Protein AF-A0A1M3SZF2-F1 (afdb_monomer_lite)

Sequence (66 aa):
MDFPESYSLGIFHEWLRPDGTLRVTVSNCSSGVAKKPTLEARLDLRRLPLLLRTVSEQQEALAGPP

Foldseek 3Di:
DPDPFDKDKDWDPVQQDPQQKTFIWIDGPVVRDTDDRPDIDGDPVVCVVLVVDDPVSNCVVVVDDD

Structure (mmCIF, N/CA/C/O backbone):
data_AF-A0A1M3SZF2-F1
#
_entry.id   AF-A0A1M3SZF2-F1
#
loop_
_atom_site.group_PDB
_atom_site.id
_atom_site.type_symbol
_atom_site.label_atom_id
_atom_site.label_alt_id
_atom_site.label_comp_id
_atom_site.label_asym_id
_atom_site.label_entity_id
_atom_site.label_seq_id
_atom_site.pdbx_PDB_ins_code
_atom_site.Cartn_x
_atom_site.Cartn_y
_atom_site.Cartn_z
_atom_site.occupancy
_atom_site.B_iso_or_equiv
_atom_site.auth_seq_id
_atom_site.auth_comp_id
_atom_site.auth_asym_id
_atom_site.auth_atom_id
_atom_site.pdbx_PDB_model_num
ATOM 1 N N . MET A 1 1 ? 29.367 -14.231 -13.685 1.00 42.81 1 MET A N 1
ATOM 2 C CA . MET A 1 1 ? 28.628 -14.331 -12.413 1.00 42.81 1 MET A CA 1
ATOM 3 C C . MET A 1 1 ? 27.299 -13.651 -12.638 1.00 42.81 1 MET A C 1
ATOM 5 O O . MET A 1 1 ? 27.287 -12.439 -12.807 1.00 42.81 1 MET A O 1
ATOM 9 N N . ASP A 1 2 ? 26.220 -14.421 -12.718 1.00 61.66 2 ASP A N 1
ATOM 10 C CA . ASP A 1 2 ? 24.867 -13.874 -12.713 1.00 61.66 2 ASP A CA 1
ATOM 11 C C . ASP A 1 2 ? 24.585 -13.375 -11.295 1.00 61.66 2 ASP A C 1
ATOM 13 O O . ASP A 1 2 ? 24.500 -14.161 -10.350 1.00 61.66 2 ASP A O 1
ATOM 17 N N . PHE A 1 3 ? 24.559 -12.057 -11.110 1.00 58.78 3 PHE A N 1
ATOM 18 C CA . PHE A 1 3 ? 24.150 -11.483 -9.833 1.00 58.78 3 PHE A CA 1
ATOM 19 C C . PHE A 1 3 ? 22.674 -11.832 -9.605 1.00 58.78 3 PHE A C 1
ATOM 21 O O . PHE A 1 3 ? 21.879 -11.658 -10.533 1.00 58.78 3 PHE A O 1
ATOM 28 N N . PRO A 1 4 ? 22.276 -12.305 -8.408 1.00 69.00 4 PRO A N 1
ATOM 29 C CA . PRO A 1 4 ? 20.868 -12.529 -8.126 1.00 69.00 4 PRO A CA 1
ATOM 30 C C . PRO A 1 4 ? 20.129 -11.200 -8.275 1.00 69.00 4 PRO A C 1
ATOM 32 O O . PRO A 1 4 ? 20.529 -10.185 -7.697 1.00 69.00 4 PRO A O 1
ATOM 35 N N . GLU A 1 5 ? 19.077 -11.192 -9.091 1.00 70.00 5 GLU A N 1
ATOM 36 C CA . GLU A 1 5 ? 18.230 -10.019 -9.255 1.00 70.00 5 GLU A CA 1
ATOM 37 C C . GLU A 1 5 ? 17.681 -9.607 -7.886 1.00 70.00 5 GLU A C 1
ATOM 39 O O . GLU A 1 5 ? 17.009 -10.383 -7.204 1.00 70.00 5 GLU A O 1
ATOM 44 N N . SER A 1 6 ? 18.003 -8.386 -7.465 1.00 77.06 6 SER A N 1
ATOM 45 C CA . SER A 1 6 ? 17.518 -7.839 -6.205 1.00 77.06 6 SER A CA 1
ATOM 46 C C . SER A 1 6 ? 16.230 -7.073 -6.473 1.00 77.06 6 SER A C 1
ATOM 48 O O . SER A 1 6 ? 16.165 -6.257 -7.394 1.00 77.06 6 SER A O 1
ATOM 50 N N . TYR A 1 7 ? 15.197 -7.353 -5.686 1.00 74.75 7 TYR A N 1
ATOM 51 C CA . TYR A 1 7 ? 13.874 -6.760 -5.826 1.00 74.75 7 TYR A CA 1
ATOM 52 C C . TYR A 1 7 ? 13.484 -6.032 -4.544 1.00 74.75 7 TYR A C 1
ATOM 54 O O . TYR A 1 7 ? 13.767 -6.508 -3.446 1.00 74.75 7 TYR A O 1
ATOM 62 N N . SER A 1 8 ? 12.794 -4.901 -4.680 1.00 75.94 8 SER A N 1
ATOM 63 C CA . SER A 1 8 ? 12.209 -4.185 -3.546 1.00 75.94 8 SER A CA 1
ATOM 64 C C . SER A 1 8 ? 10.723 -3.904 -3.762 1.00 75.94 8 SER A C 1
ATOM 66 O O . SER A 1 8 ? 10.248 -3.779 -4.894 1.00 75.94 8 SER A O 1
ATOM 68 N N . LEU A 1 9 ? 9.987 -3.859 -2.650 1.00 76.69 9 LEU A N 1
ATOM 69 C CA . LEU A 1 9 ? 8.555 -3.579 -2.596 1.00 76.69 9 LEU A CA 1
ATOM 70 C C . LEU A 1 9 ? 8.351 -2.173 -2.036 1.00 76.69 9 LEU A C 1
ATOM 72 O O . LEU A 1 9 ? 8.727 -1.890 -0.900 1.00 76.69 9 LEU A O 1
ATOM 76 N N . GLY A 1 10 ? 7.751 -1.303 -2.844 1.00 72.88 10 GLY A N 1
ATOM 77 C CA . GLY A 1 10 ? 7.393 0.055 -2.454 1.00 72.88 10 GLY A CA 1
ATOM 78 C C . GLY A 1 10 ? 5.895 0.181 -2.204 1.00 72.88 10 GLY A C 1
ATOM 79 O O . GLY A 1 10 ? 5.088 -0.133 -3.085 1.00 72.88 10 GLY A O 1
ATOM 80 N N . ILE A 1 11 ? 5.539 0.676 -1.020 1.00 73.88 11 ILE A N 1
ATOM 81 C CA . ILE A 1 11 ? 4.184 1.107 -0.675 1.00 73.88 11 ILE A CA 1
ATOM 82 C C . ILE A 1 11 ? 4.203 2.629 -0.572 1.00 73.88 11 ILE A C 1
ATOM 84 O O . ILE A 1 11 ? 4.944 3.185 0.235 1.00 73.88 11 ILE A O 1
ATOM 88 N N . PHE A 1 12 ? 3.370 3.298 -1.364 1.00 69.00 12 PHE A N 1
ATOM 89 C CA . PHE A 1 12 ? 3.216 4.748 -1.316 1.00 69.00 12 PHE A CA 1
ATOM 90 C C . PHE A 1 12 ? 1.814 5.071 -0.810 1.00 69.00 12 PHE A C 1
ATOM 92 O O . PHE A 1 12 ? 0.830 4.496 -1.272 1.00 69.00 12 PHE A O 1
ATOM 99 N N . HIS A 1 13 ? 1.716 5.974 0.164 1.00 63.19 13 HIS A N 1
ATOM 100 C CA . HIS A 1 13 ? 0.447 6.318 0.815 1.00 63.19 13 HIS A CA 1
ATOM 101 C C . HIS A 1 13 ? -0.584 6.901 -0.169 1.00 63.19 13 HIS A C 1
ATOM 103 O O . HIS A 1 13 ? -1.780 6.680 -0.015 1.00 63.19 13 HIS A O 1
ATOM 109 N N . GLU A 1 14 ? -0.116 7.564 -1.229 1.00 68.06 14 GLU A N 1
ATOM 110 C CA . GLU A 1 14 ? -0.920 8.104 -2.336 1.00 68.06 14 GLU A CA 1
ATOM 111 C C . GLU A 1 14 ? -1.642 7.013 -3.145 1.00 68.06 14 GLU A C 1
ATOM 113 O O . GLU A 1 14 ? -2.525 7.298 -3.952 1.00 68.06 14 GLU A O 1
ATOM 118 N N . TRP A 1 15 ? -1.248 5.750 -2.968 1.00 69.06 15 TRP A N 1
ATOM 119 C CA . TRP A 1 15 ? -1.774 4.610 -3.713 1.00 69.06 15 TRP A CA 1
ATOM 120 C C . TRP A 1 15 ? -2.833 3.823 -2.942 1.00 69.06 15 TRP A C 1
ATOM 122 O O . TRP A 1 15 ? -3.291 2.783 -3.427 1.00 69.06 15 TRP A O 1
ATOM 132 N N . LEU A 1 16 ? -3.228 4.314 -1.763 1.00 74.88 16 LEU A N 1
ATOM 133 C CA . LEU A 1 16 ? -4.397 3.823 -1.055 1.00 74.88 16 LEU A CA 1
ATOM 134 C C . LEU A 1 16 ? -5.655 4.393 -1.714 1.00 74.88 16 LEU A C 1
ATOM 136 O O . LEU A 1 16 ? -5.927 5.592 -1.680 1.00 74.88 16 LEU A O 1
ATOM 140 N N . ARG A 1 17 ? -6.437 3.508 -2.318 1.00 76.19 17 ARG A N 1
ATOM 141 C CA . ARG A 1 17 ? -7.740 3.842 -2.877 1.00 76.19 17 ARG A CA 1
ATOM 142 C C . ARG A 1 17 ? -8.783 3.981 -1.765 1.00 76.19 17 ARG A C 1
ATOM 144 O O . ARG A 1 17 ? -8.673 3.310 -0.736 1.00 76.19 17 ARG A O 1
ATOM 151 N N . PRO A 1 18 ? -9.846 4.776 -1.988 1.00 74.25 18 PRO A N 1
ATOM 152 C CA . PRO A 1 18 ? -10.935 4.932 -1.019 1.00 74.25 18 PRO A CA 1
ATOM 153 C C . PRO A 1 18 ? -11.643 3.620 -0.647 1.00 74.25 18 PRO A C 1
ATOM 155 O O . PRO A 1 18 ? -12.245 3.525 0.416 1.00 74.25 18 PRO A O 1
ATOM 158 N N . ASP A 1 19 ? -11.562 2.600 -1.505 1.00 79.31 19 ASP A N 1
ATOM 159 C CA . ASP A 1 19 ? -12.120 1.262 -1.273 1.00 79.31 19 ASP A CA 1
ATOM 160 C C . ASP A 1 19 ? -11.223 0.356 -0.399 1.00 79.31 19 ASP A C 1
ATOM 162 O O . ASP A 1 19 ? -11.534 -0.821 -0.191 1.00 79.31 19 ASP A O 1
ATOM 166 N N . GLY A 1 20 ? -10.111 0.898 0.111 1.00 73.62 20 GL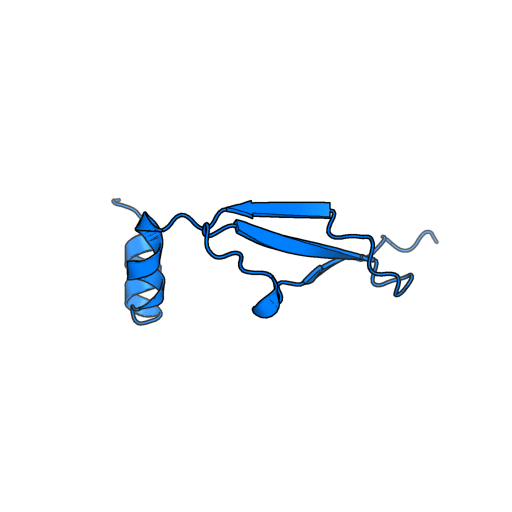Y A N 1
ATOM 167 C CA . GLY A 1 20 ? -9.123 0.178 0.909 1.00 73.62 20 GLY A CA 1
ATOM 168 C C . GLY A 1 20 ? -8.117 -0.620 0.078 1.00 73.62 20 GLY A C 1
ATOM 169 O O . GLY A 1 20 ? -7.322 -1.365 0.647 1.00 73.62 20 GLY A O 1
ATOM 170 N N . THR A 1 21 ? -8.117 -0.504 -1.250 1.00 79.12 21 THR A N 1
ATOM 171 C CA . THR A 1 21 ? -7.125 -1.171 -2.102 1.00 79.12 21 THR A CA 1
ATOM 172 C C . THR A 1 21 ? -5.819 -0.382 -2.120 1.00 79.12 21 THR A C 1
ATOM 174 O O . THR A 1 21 ? -5.790 0.794 -2.467 1.00 79.12 21 THR A O 1
ATOM 177 N N . LEU A 1 22 ? -4.720 -1.040 -1.783 1.00 77.56 22 LEU A N 1
ATOM 178 C CA . LEU A 1 22 ? -3.365 -0.516 -1.806 1.00 77.56 22 LEU A CA 1
ATOM 179 C C . LEU A 1 22 ? -2.628 -1.068 -3.031 1.00 77.56 22 LEU A C 1
ATOM 181 O O . LEU A 1 22 ? -2.499 -2.284 -3.194 1.00 77.56 22 LEU A O 1
ATOM 185 N N . ARG A 1 23 ? -2.106 -0.193 -3.892 1.00 75.06 23 ARG A N 1
ATOM 186 C CA . ARG A 1 23 ? -1.204 -0.646 -4.963 1.00 75.06 23 ARG A CA 1
ATOM 187 C C . ARG A 1 23 ? 0.204 -0.804 -4.426 1.00 75.06 23 ARG A C 1
ATOM 189 O O . ARG A 1 23 ? 0.656 -0.008 -3.609 1.00 75.06 23 ARG A O 1
ATOM 196 N N . VAL A 1 24 ? 0.895 -1.826 -4.909 1.00 77.19 24 VAL A N 1
ATOM 197 C CA . VAL A 1 24 ? 2.278 -2.113 -4.547 1.00 77.19 24 VAL A CA 1
ATOM 198 C C . VAL A 1 24 ? 3.096 -2.202 -5.824 1.00 77.19 24 VAL A C 1
ATOM 200 O O . VAL A 1 24 ? 2.700 -2.850 -6.798 1.00 77.19 24 VAL A O 1
ATOM 203 N N . THR A 1 25 ? 4.245 -1.532 -5.826 1.00 73.88 25 THR A N 1
ATOM 204 C CA . THR A 1 25 ? 5.165 -1.567 -6.963 1.00 73.88 25 THR A CA 1
ATOM 205 C C . THR A 1 25 ? 6.373 -2.411 -6.615 1.00 73.88 25 THR A C 1
ATOM 207 O O . THR A 1 25 ? 6.960 -2.264 -5.543 1.00 73.88 25 THR A O 1
ATOM 210 N N . VAL A 1 26 ? 6.734 -3.294 -7.542 1.00 75.69 26 VAL A N 1
ATOM 211 C CA . VAL A 1 26 ? 7.946 -4.104 -7.468 1.00 75.69 26 VAL A CA 1
ATOM 212 C C . VAL A 1 26 ? 8.993 -3.456 -8.365 1.00 75.69 26 VAL A C 1
ATOM 214 O O . VAL A 1 26 ? 8.791 -3.322 -9.575 1.00 75.69 26 VAL A O 1
ATOM 217 N N . SER A 1 27 ? 10.117 -3.053 -7.785 1.00 73.44 27 SER A N 1
ATOM 218 C CA . SER A 1 27 ? 11.264 -2.530 -8.527 1.00 73.44 27 SER A CA 1
ATOM 219 C C . SER A 1 27 ? 12.413 -3.529 -8.492 1.00 73.44 27 SER A C 1
ATOM 221 O O . SER A 1 27 ? 12.677 -4.160 -7.471 1.00 73.44 27 SER A O 1
ATOM 223 N N . ASN A 1 28 ? 13.091 -3.685 -9.629 1.00 77.69 28 ASN A N 1
ATOM 224 C CA . ASN A 1 28 ? 14.342 -4.430 -9.701 1.00 77.69 28 ASN A CA 1
ATOM 225 C C . ASN A 1 28 ? 15.489 -3.450 -9.405 1.00 77.69 28 ASN A C 1
ATOM 227 O O . ASN A 1 28 ? 15.752 -2.534 -10.190 1.00 77.69 28 ASN A O 1
ATOM 231 N N . CYS A 1 29 ? 16.154 -3.647 -8.269 1.00 68.56 29 CYS A N 1
ATOM 232 C CA . CYS A 1 29 ? 17.225 -2.805 -7.740 1.00 68.56 29 CYS A CA 1
ATOM 233 C C . CYS A 1 29 ? 18.456 -2.767 -8.656 1.00 68.56 29 CYS A C 1
ATOM 235 O O . CYS A 1 29 ? 19.193 -1.787 -8.643 1.00 68.56 29 CYS A O 1
ATOM 237 N N . SER A 1 30 ? 18.665 -3.805 -9.468 1.00 70.25 30 SER A N 1
ATOM 238 C CA . SER A 1 30 ? 19.789 -3.915 -10.403 1.00 70.25 30 SER A CA 1
ATOM 239 C C . SER A 1 30 ? 19.600 -3.048 -11.652 1.00 70.25 30 SER A C 1
ATOM 241 O O . SER A 1 30 ? 20.570 -2.559 -12.220 1.00 70.25 30 SER A O 1
ATOM 243 N N . SER A 1 31 ? 18.351 -2.862 -12.090 1.00 69.50 31 SER A N 1
ATOM 244 C CA . SER A 1 31 ? 18.011 -2.098 -13.304 1.00 69.50 31 SER A CA 1
ATOM 245 C C . SER A 1 31 ? 17.532 -0.670 -13.027 1.00 69.50 31 SER A C 1
ATOM 247 O O . SER A 1 31 ? 17.447 0.131 -13.953 1.00 69.50 31 SER A O 1
ATOM 249 N N . GLY A 1 32 ? 17.153 -0.355 -11.782 1.00 61.34 32 GLY A N 1
ATOM 250 C CA . GLY A 1 32 ? 16.538 0.927 -11.413 1.00 61.34 32 GLY A CA 1
ATOM 251 C C . GLY A 1 32 ? 15.154 1.167 -12.036 1.00 61.34 32 GLY A C 1
ATOM 252 O O . GLY A 1 32 ? 14.520 2.184 -11.765 1.00 61.34 32 GLY A O 1
ATOM 253 N N . VAL A 1 33 ? 14.653 0.235 -12.853 1.00 62.38 33 VAL A N 1
ATOM 254 C CA . VAL A 1 33 ? 13.354 0.345 -13.508 1.00 62.38 33 VAL A CA 1
ATOM 255 C C . VAL A 1 33 ? 12.279 -0.161 -12.553 1.00 62.38 33 VAL A C 1
ATOM 257 O O . VAL A 1 33 ? 12.170 -1.358 -12.267 1.00 62.38 33 VAL A O 1
ATOM 260 N N . ALA A 1 34 ? 11.445 0.760 -12.074 1.00 60.31 34 ALA A N 1
ATOM 261 C CA . ALA A 1 34 ? 10.167 0.406 -11.477 1.00 60.31 34 ALA A CA 1
ATOM 262 C C . ALA A 1 34 ? 9.270 -0.172 -12.581 1.00 60.31 34 ALA A C 1
ATOM 264 O O . ALA A 1 34 ? 8.911 0.522 -13.536 1.00 60.31 34 ALA A O 1
ATOM 265 N N . LYS A 1 35 ? 8.918 -1.458 -12.482 1.00 63.25 35 LYS A N 1
ATOM 266 C CA . LYS A 1 35 ? 7.880 -2.024 -13.350 1.00 63.25 35 LYS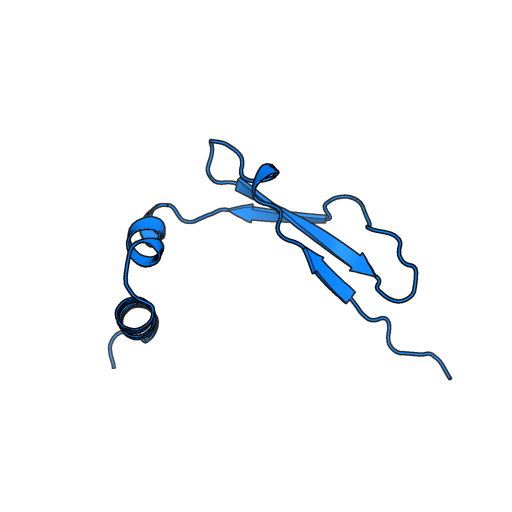 A CA 1
ATOM 267 C C . LYS A 1 35 ? 6.538 -1.414 -12.926 1.00 63.25 35 LYS A C 1
ATOM 269 O O . LYS A 1 35 ? 6.380 -1.021 -11.774 1.00 63.25 35 LYS A O 1
ATOM 274 N N . LYS A 1 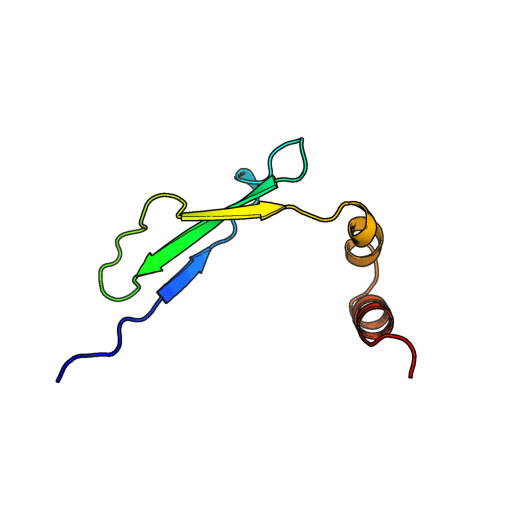36 ? 5.578 -1.288 -13.854 1.00 61.28 36 LYS A N 1
ATOM 275 C CA . LYS A 1 36 ? 4.199 -0.850 -13.535 1.00 61.28 36 LYS A CA 1
ATOM 276 C C . LYS A 1 36 ? 3.688 -1.580 -12.282 1.00 61.28 36 LYS A C 1
ATOM 278 O O . LYS A 1 36 ? 4.068 -2.740 -12.125 1.00 61.28 36 LYS A O 1
ATOM 283 N N . PRO A 1 37 ? 2.830 -0.954 -11.447 1.00 61.34 37 PRO A N 1
ATOM 284 C CA . PRO A 1 37 ? 2.315 -1.578 -10.230 1.00 61.34 37 PRO A CA 1
ATOM 285 C C . PRO A 1 37 ? 1.766 -2.960 -10.572 1.00 61.34 37 PRO A C 1
ATOM 287 O O . PRO A 1 37 ? 0.794 -3.092 -11.315 1.00 61.34 37 PRO A O 1
ATOM 290 N N . THR A 1 38 ? 2.480 -3.978 -10.110 1.00 66.19 38 THR A N 1
ATOM 291 C CA . THR A 1 38 ? 2.287 -5.370 -10.520 1.00 66.19 38 THR A CA 1
ATOM 292 C C . THR A 1 38 ? 1.397 -6.122 -9.546 1.00 66.19 38 THR A C 1
ATOM 294 O O . THR A 1 38 ? 0.966 -7.227 -9.859 1.00 66.19 38 THR A O 1
ATOM 297 N N . LEU A 1 39 ? 1.133 -5.540 -8.373 1.00 71.00 39 LEU A N 1
ATOM 298 C CA . LEU A 1 39 ? 0.394 -6.169 -7.291 1.00 71.00 39 LEU A CA 1
ATOM 299 C C . LEU A 1 39 ? -0.599 -5.177 -6.681 1.00 71.00 39 LEU A C 1
ATOM 301 O O . LEU A 1 39 ? -0.268 -4.026 -6.387 1.00 71.00 39 LEU A O 1
ATOM 305 N N . GLU A 1 40 ? -1.822 -5.649 -6.467 1.00 71.19 40 GLU A N 1
ATOM 306 C CA . GLU A 1 40 ? -2.840 -4.952 -5.688 1.00 71.19 40 GLU A CA 1
ATOM 307 C C . GLU A 1 40 ? -3.081 -5.758 -4.410 1.00 71.19 40 GLU A C 1
ATOM 309 O O . GLU A 1 40 ? -3.341 -6.960 -4.454 1.00 71.19 40 GLU A O 1
ATOM 314 N N . ALA A 1 41 ? -2.955 -5.100 -3.263 1.00 73.25 41 ALA A N 1
ATOM 315 C CA . ALA A 1 41 ? -3.275 -5.657 -1.959 1.00 73.25 41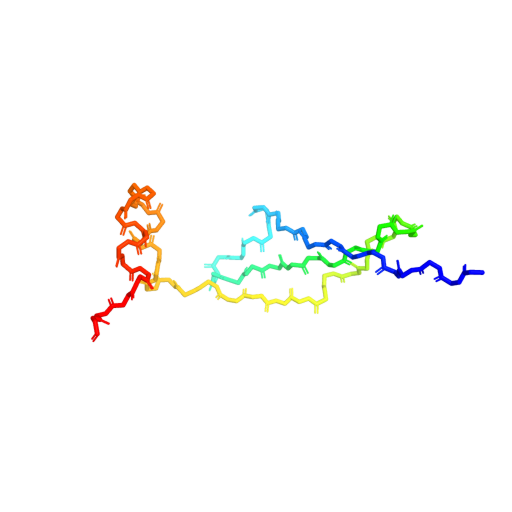 ALA A CA 1
ATOM 316 C C . ALA A 1 41 ? -4.530 -4.962 -1.434 1.00 73.25 41 ALA A C 1
ATOM 318 O O . ALA A 1 41 ? -4.688 -3.757 -1.598 1.00 73.25 41 ALA A O 1
ATOM 319 N N . ARG A 1 42 ? -5.434 -5.691 -0.783 1.00 74.81 42 ARG A N 1
ATOM 320 C CA . ARG A 1 42 ? -6.623 -5.089 -0.174 1.00 74.81 42 ARG A CA 1
ATOM 321 C C . ARG A 1 42 ? -6.427 -4.989 1.328 1.00 74.81 42 ARG A C 1
ATOM 323 O O . ARG A 1 42 ? -6.143 -5.991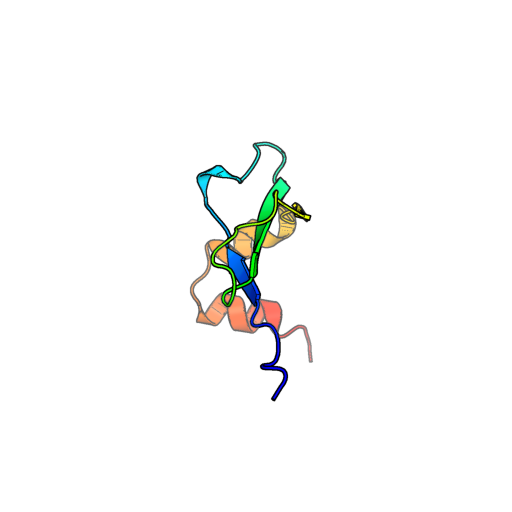 1.981 1.00 74.81 42 ARG A O 1
ATOM 330 N N . LEU A 1 43 ? -6.578 -3.786 1.870 1.00 73.44 43 LEU A N 1
ATOM 331 C CA . LEU A 1 43 ? -6.553 -3.566 3.305 1.00 73.44 43 LEU A CA 1
ATOM 332 C C . LEU A 1 43 ? -7.812 -4.192 3.913 1.00 73.44 43 LEU A C 1
ATOM 334 O O . LEU A 1 43 ? -8.934 -3.824 3.560 1.00 73.44 43 LEU A O 1
ATOM 338 N N . ASP A 1 44 ? -7.641 -5.140 4.833 1.00 75.56 44 ASP A N 1
ATOM 339 C CA . ASP A 1 44 ? -8.766 -5.611 5.634 1.00 75.56 44 ASP A CA 1
ATOM 340 C C . ASP A 1 44 ? -9.114 -4.530 6.658 1.00 75.56 44 ASP A C 1
ATOM 342 O O . ASP A 1 44 ? -8.431 -4.363 7.670 1.00 75.56 44 ASP A O 1
ATOM 346 N N . LEU A 1 45 ? -10.188 -3.787 6.392 1.00 70.06 45 LEU A N 1
ATOM 347 C CA . LEU A 1 45 ? -10.654 -2.711 7.266 1.00 70.06 45 LEU A CA 1
ATOM 348 C C . LEU A 1 45 ? -10.981 -3.218 8.680 1.00 70.06 45 LEU A C 1
ATOM 350 O O . LEU A 1 45 ? -10.890 -2.454 9.636 1.00 70.06 45 LEU A O 1
ATOM 354 N N . ARG A 1 46 ? -11.273 -4.516 8.851 1.00 75.88 46 ARG A N 1
ATOM 355 C CA . ARG A 1 46 ? -11.473 -5.130 10.176 1.00 75.88 46 ARG A CA 1
ATOM 356 C C . ARG A 1 46 ? -10.199 -5.138 11.024 1.00 75.88 46 ARG A C 1
ATOM 358 O O . ARG A 1 46 ? -10.281 -5.279 12.239 1.00 75.88 46 ARG A O 1
ATOM 365 N N . ARG A 1 47 ? -9.031 -4.965 10.398 1.00 71.12 47 ARG A N 1
ATOM 366 C CA . ARG A 1 47 ? -7.718 -4.882 11.049 1.00 71.12 47 ARG A CA 1
ATOM 367 C C . ARG A 1 47 ? -7.204 -3.450 11.219 1.00 71.12 47 ARG A C 1
ATOM 369 O O . ARG A 1 47 ? -6.212 -3.268 11.915 1.00 71.12 47 ARG A O 1
ATOM 376 N N . LEU A 1 48 ? -7.892 -2.430 10.691 1.00 71.31 48 LEU A N 1
ATOM 377 C CA . LEU A 1 48 ? -7.566 -1.017 10.955 1.00 71.31 48 LEU A CA 1
ATOM 378 C C . LEU A 1 48 ? -7.500 -0.664 12.450 1.00 71.31 48 LEU A C 1
ATOM 380 O O . LEU A 1 48 ? -6.579 0.058 12.825 1.00 71.31 48 LEU A O 1
ATOM 384 N N . PRO A 1 49 ? -8.384 -1.183 13.328 1.00 72.06 49 PRO A N 1
ATOM 385 C CA . PRO A 1 49 ? -8.282 -0.912 14.760 1.00 72.06 49 PRO A CA 1
ATOM 386 C C . PRO A 1 49 ? -6.956 -1.367 15.376 1.00 72.06 49 PRO A C 1
ATOM 388 O O . PRO A 1 49 ? -6.565 -0.834 16.406 1.00 72.06 49 PRO A O 1
ATOM 391 N N . LEU A 1 50 ? -6.247 -2.320 14.756 1.00 70.25 50 LEU A N 1
ATOM 392 C CA . LEU A 1 50 ? -4.911 -2.727 15.193 1.00 70.25 50 LEU A CA 1
ATOM 393 C C . LEU A 1 50 ? -3.871 -1.649 14.881 1.00 70.25 50 LEU A C 1
ATOM 395 O O . LEU A 1 50 ? -2.970 -1.435 15.678 1.00 70.25 50 LEU A O 1
ATOM 399 N N . LEU A 1 51 ? -4.011 -0.915 13.776 1.00 66.50 51 LEU A N 1
ATOM 400 C CA . LEU A 1 51 ? -3.077 0.155 13.399 1.00 66.50 51 LEU A CA 1
ATOM 401 C C . LEU A 1 51 ? -3.121 1.357 14.352 1.00 66.50 51 LEU A C 1
ATOM 403 O O . LEU A 1 51 ? -2.150 2.099 14.436 1.00 66.50 51 LEU A O 1
ATOM 407 N N . LEU A 1 52 ? -4.224 1.525 15.085 1.00 69.81 52 LEU A N 1
ATOM 408 C CA . LEU A 1 52 ? -4.398 2.576 16.093 1.00 69.81 52 LEU A CA 1
ATOM 409 C C . LEU A 1 52 ? -3.825 2.201 17.468 1.00 69.81 52 LEU A C 1
ATOM 411 O O . LEU A 1 52 ? -3.806 3.035 18.370 1.00 69.81 52 LEU A O 1
ATOM 415 N N . ARG A 1 53 ? -3.394 0.950 17.639 1.00 73.81 53 ARG A N 1
ATOM 416 C CA . ARG A 1 53 ? -2.822 0.446 18.885 1.00 73.81 53 ARG A CA 1
ATOM 417 C C . ARG A 1 53 ? -1.327 0.724 18.962 1.00 73.81 53 ARG A C 1
ATOM 419 O O . ARG A 1 53 ? -0.651 0.878 17.944 1.00 73.81 53 ARG A O 1
ATOM 426 N N . THR A 1 54 ? -0.801 0.737 20.179 1.00 76.56 54 THR A N 1
ATOM 427 C CA . THR A 1 54 ? 0.644 0.746 20.409 1.00 76.56 54 THR A CA 1
ATOM 428 C C . THR A 1 54 ? 1.292 -0.514 19.820 1.00 76.56 54 THR A C 1
ATOM 430 O O . THR A 1 54 ? 0.647 -1.552 19.665 1.00 76.56 54 THR A O 1
ATOM 433 N N . VAL A 1 55 ? 2.591 -0.448 19.505 1.00 75.62 55 VAL A N 1
ATOM 434 C CA . VAL A 1 55 ? 3.337 -1.579 18.911 1.00 75.62 55 VAL A CA 1
ATOM 435 C C . VAL A 1 55 ? 3.211 -2.861 19.753 1.00 75.62 55 VAL A C 1
ATOM 437 O O . VAL A 1 55 ? 3.081 -3.948 19.195 1.00 75.62 55 VAL A O 1
ATOM 440 N N . SER A 1 56 ? 3.171 -2.741 21.084 1.00 75.00 56 SER A N 1
ATOM 441 C CA . SER A 1 56 ? 3.000 -3.882 21.998 1.00 75.00 56 SER A CA 1
ATOM 442 C C . SER A 1 56 ? 1.632 -4.555 21.837 1.00 75.00 56 SER A C 1
ATOM 444 O O . S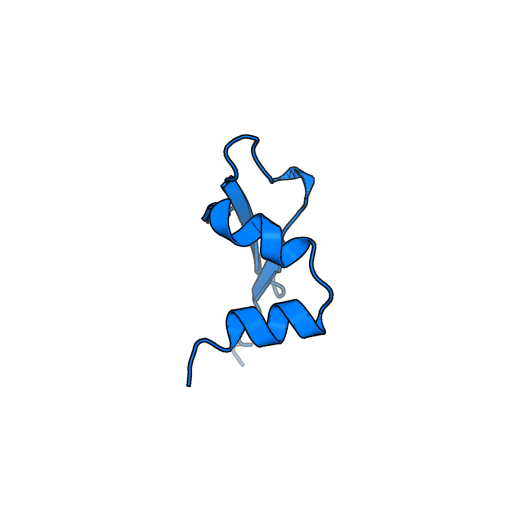ER A 1 56 ? 1.534 -5.770 21.690 1.00 75.00 56 SER A O 1
ATOM 446 N N . GLU A 1 57 ? 0.565 -3.761 21.799 1.00 75.38 57 GLU A N 1
ATOM 447 C CA . GLU A 1 57 ? -0.814 -4.240 21.646 1.00 75.38 57 GLU A CA 1
ATOM 448 C C . GLU A 1 57 ? -1.089 -4.811 20.241 1.00 75.38 57 GLU A C 1
ATOM 450 O O . GLU A 1 57 ? -1.986 -5.638 20.053 1.00 75.38 57 GLU A O 1
ATOM 455 N N . GLN A 1 58 ? -0.332 -4.368 19.234 1.00 73.25 58 GLN A N 1
ATOM 456 C CA . GLN A 1 58 ? -0.343 -4.960 17.896 1.00 73.25 58 GLN A CA 1
ATOM 457 C C . GLN A 1 58 ? 0.275 -6.355 17.896 1.00 73.25 58 GLN A C 1
ATOM 459 O O . GLN A 1 58 ? -0.304 -7.272 17.316 1.00 73.25 58 GLN A O 1
ATOM 464 N N . GLN A 1 59 ? 1.431 -6.520 18.544 1.00 74.00 59 GLN A N 1
ATOM 465 C CA . GLN A 1 59 ? 2.109 -7.813 18.645 1.00 74.00 59 GLN A CA 1
ATOM 466 C C . GLN A 1 59 ? 1.242 -8.840 19.372 1.00 74.00 59 GLN A C 1
ATOM 468 O O . GLN A 1 59 ? 1.081 -9.952 18.877 1.00 74.00 59 GLN A O 1
ATOM 473 N N . GLU A 1 60 ? 0.613 -8.451 20.479 1.00 77.31 60 GLU A N 1
ATOM 474 C CA . GLU A 1 60 ? -0.283 -9.322 21.246 1.00 77.31 60 GLU A CA 1
ATOM 475 C C . GLU A 1 60 ? -1.528 -9.733 20.441 1.00 77.31 60 GLU A C 1
ATOM 477 O O . GLU A 1 60 ? -1.925 -10.895 20.434 1.00 77.31 60 GLU A O 1
ATOM 482 N N . ALA A 1 61 ? -2.108 -8.812 19.667 1.00 73.19 61 ALA A N 1
ATOM 483 C CA . ALA A 1 61 ? -3.256 -9.113 18.813 1.00 73.19 61 ALA A CA 1
ATOM 484 C C . ALA A 1 61 ? -2.916 -9.976 17.583 1.00 73.19 61 ALA A C 1
ATOM 486 O O . ALA A 1 61 ? -3.794 -10.653 17.044 1.00 73.19 61 ALA A O 1
ATOM 487 N N . LEU A 1 62 ? -1.666 -9.930 17.114 1.00 70.06 62 LEU A N 1
ATOM 488 C CA . LEU A 1 62 ? -1.162 -10.753 16.010 1.00 70.06 62 LEU A CA 1
ATOM 489 C C . LEU A 1 62 ? -0.658 -12.123 16.473 1.00 70.06 62 LEU A C 1
ATOM 491 O O . LEU A 1 62 ? -0.612 -13.038 15.654 1.00 70.06 62 LEU A O 1
ATOM 495 N N . ALA A 1 63 ? -0.311 -12.267 17.755 1.00 74.06 63 ALA A N 1
ATOM 496 C CA . ALA A 1 63 ? 0.188 -13.513 18.332 1.00 74.06 63 ALA A CA 1
ATOM 497 C C . ALA A 1 63 ? -0.861 -14.641 18.348 1.00 74.06 63 ALA A C 1
ATOM 499 O O . ALA A 1 63 ? -0.487 -15.803 18.455 1.00 74.06 63 ALA A O 1
ATOM 500 N N . GLY A 1 64 ? -2.148 -14.319 18.160 1.00 61.22 64 GLY A N 1
ATOM 501 C CA . GLY A 1 64 ? -3.239 -15.294 18.209 1.00 61.22 64 GLY A CA 1
ATOM 502 C C . GLY A 1 64 ? -3.450 -15.869 19.619 1.00 61.22 64 GLY A C 1
ATOM 503 O O . GLY A 1 64 ? -2.644 -15.627 20.517 1.00 61.22 64 GLY A O 1
ATOM 504 N N . PRO A 1 65 ? -4.561 -16.587 19.864 1.00 60.59 65 PRO A N 1
ATOM 505 C CA . PRO A 1 65 ? -4.688 -17.363 21.093 1.00 60.59 65 PRO A CA 1
ATOM 506 C C . PRO A 1 65 ? -3.624 -18.482 21.124 1.00 60.59 65 PRO A C 1
ATOM 508 O O . PRO A 1 65 ? -3.174 -18.894 20.051 1.00 60.59 65 PRO A O 1
ATOM 511 N N . PRO A 1 66 ? -3.222 -18.949 22.323 1.00 61.22 66 PRO A N 1
ATOM 512 C CA . PRO A 1 66 ? -2.250 -20.032 22.474 1.00 61.22 66 PRO A CA 1
ATOM 513 C C . PRO A 1 66 ? -2.675 -21.327 21.771 1.00 61.22 66 PRO A C 1
ATOM 515 O O . PRO A 1 66 ? -3.900 -21.578 21.663 1.00 61.22 66 PRO A O 1
#

Secondary structure (DSSP, 8-state):
--PPPPEEEEEEEEEE-TTSEEEEEEEETTT--B-S--EEEE--GGGHHHHTS-HHHHHHHHS---

Organism: Aspergillus luchuensis (strain CBS 106.47) (NCBI:txid1137211)

pLDDT: mean 70.64, std 6.42, range [42.81, 79.31]

Radius of gyration: 16.31 Å; chains: 1; bounding box: 41×28×36 Å